Protein AF-A0A924D239-F1 (afdb_monomer)

pLDDT: mean 84.38, std 11.29, range [44.19, 96.69]

Mean predicted aligned error: 7.9 Å

Solvent-accessible surface area (backbone atoms only — not comparable to full-atom values): 7955 Å² total; per-residue (Å²): 108,80,82,50,76,78,36,94,87,53,88,74,82,87,63,63,86,42,59,40,38,33,42,37,39,61,56,91,95,46,73,53,69,53,76,42,76,76,71,101,67,85,84,51,74,51,41,75,47,76,42,74,77,42,32,82,78,69,75,48,32,56,23,14,29,71,43,77,46,80,45,82,52,92,48,31,34,40,38,39,35,35,37,38,77,53,79,66,52,69,68,57,52,52,54,51,54,49,32,48,76,70,58,76,46,52,79,67,51,70,74,72,48,56,69,68,59,50,47,53,54,54,53,54,52,54,57,57,58,79,74,112

Foldseek 3Di:
DVVQVPDPPDPDDQAQPFEKEKEWEDDPPDIDIDIDRDDPDDDDAQDWFFAPVCCVPPVAGIWGFHDWDWDRDRNYTYIYTYIYGDGDDPVLVVLVVVCVVVVLDPPVCVVPDDSVVVVVSSVVVVVVVVVD

Secondary structure (DSSP, 8-state):
-HHHHT-TT--------EEEEEEEEEETTEEEEEEES--SS-PPTT-EEE-GGGHHHHS--EEEEEEEEEEEETTEEEEEEEEEES---HHHHHHHHHHHHTTSS-HHHHHHS-HHHHHHHHHHHHHHHTT-

Nearest PDB structures (foldseek):
  2wn5-assembly1_A  TM=5.586E-01  e=1.302E+00  Clostridioides difficile
  4wf6-assembly1_A  TM=4.590E-01  e=1.220E+00  Bacillus anthracis
  2wn4-assembly1_A  TM=4.507E-01  e=8.263E-01  Clostridioides difficile
  6zxj-assembly1_H  TM=3.262E-01  e=8.818E-01  Bacillus anthracis
  6wjj-assembly1_L  TM=4.761E-01  e=5.089E+00  Bacillus anthracis

Radius of gyration: 19.37 Å; Cα contacts (8 Å, |Δi|>4): 175; chains: 1; bounding box: 45×42×46 Å

Structure (mmCIF, N/CA/C/O backbone):
data_AF-A0A924D239-F1
#
_entry.id   AF-A0A924D239-F1
#
loop_
_atom_site.group_PDB
_atom_site.id
_atom_site.type_symbol
_atom_site.label_atom_id
_atom_site.label_alt_id
_atom_site.label_comp_id
_atom_site.label_asym_id
_atom_site.label_entity_id
_atom_site.label_seq_id
_atom_site.pdbx_PDB_ins_code
_atom_site.Cartn_x
_atom_site.Cartn_y
_atom_site.Cartn_z
_atom_site.occupancy
_atom_site.B_iso_or_equiv
_atom_site.auth_seq_id
_atom_site.auth_comp_id
_atom_site.auth_asym_id
_atom_site.auth_atom_id
_atom_site.pdbx_PDB_model_num
ATOM 1 N N . MET A 1 1 ? -15.721 16.689 16.175 1.00 56.00 1 MET A N 1
ATOM 2 C CA . MET A 1 1 ? -14.314 16.607 15.725 1.00 56.00 1 MET A CA 1
ATOM 3 C C . MET A 1 1 ? -13.732 17.936 15.253 1.00 56.00 1 MET A C 1
ATOM 5 O O . MET A 1 1 ? -12.983 18.509 16.028 1.00 56.00 1 MET A O 1
ATOM 9 N N . HIS A 1 2 ? -14.048 18.463 14.056 1.00 55.88 2 HIS A N 1
ATOM 10 C CA . HIS A 1 2 ? -13.371 19.670 13.527 1.00 55.88 2 HIS A CA 1
ATOM 11 C C . HIS A 1 2 ? -13.386 20.861 14.508 1.00 55.88 2 HIS A C 1
ATOM 13 O O . HIS A 1 2 ? -12.345 21.427 14.805 1.00 55.88 2 HIS A O 1
ATOM 19 N N . ASN A 1 3 ? -14.541 21.189 15.093 1.00 57.72 3 ASN A N 1
ATOM 20 C CA . ASN A 1 3 ? -14.674 22.351 15.986 1.00 57.72 3 ASN A CA 1
ATOM 21 C C . ASN A 1 3 ? -14.053 22.158 17.382 1.00 57.72 3 ASN A C 1
ATOM 23 O O . ASN A 1 3 ? -13.895 23.127 18.114 1.00 57.72 3 ASN A O 1
ATOM 27 N N . GLU A 1 4 ? -13.712 20.925 17.759 1.00 59.91 4 GLU A N 1
ATOM 28 C CA . GLU A 1 4 ? -13.204 20.592 19.096 1.00 59.91 4 GLU A CA 1
ATOM 29 C C . GLU A 1 4 ? -11.668 20.582 19.127 1.00 59.91 4 GLU A C 1
ATOM 31 O O . GLU A 1 4 ? -11.071 20.929 20.139 1.00 59.91 4 GLU A O 1
ATOM 36 N N . VAL A 1 5 ? -11.013 20.234 18.011 1.00 62.97 5 VAL A N 1
ATOM 37 C CA . VAL A 1 5 ? -9.540 20.160 17.916 1.00 62.97 5 VAL A CA 1
ATOM 38 C C . VAL A 1 5 ? -8.888 21.546 17.861 1.00 62.97 5 VAL A C 1
ATOM 40 O O . VAL A 1 5 ? -7.776 21.721 18.349 1.00 62.97 5 VAL A O 1
ATOM 43 N N . PHE A 1 6 ? -9.573 22.545 17.300 1.00 66.12 6 PHE A N 1
ATOM 44 C CA . PHE A 1 6 ? -9.037 23.906 17.164 1.00 66.12 6 PHE A CA 1
ATOM 45 C C . PHE A 1 6 ? -9.365 24.829 18.344 1.00 66.12 6 PHE A C 1
ATOM 47 O O . PHE A 1 6 ? -9.055 26.018 18.288 1.00 66.12 6 PHE A O 1
ATOM 54 N N . ASN A 1 7 ? -9.980 24.309 19.410 1.00 67.25 7 ASN A N 1
ATOM 55 C CA . ASN A 1 7 ? -10.307 25.099 20.588 1.00 67.25 7 ASN A CA 1
ATOM 56 C C . ASN A 1 7 ? -9.229 24.904 21.669 1.00 67.25 7 ASN A C 1
ATOM 58 O O . ASN A 1 7 ? -9.090 23.824 22.243 1.00 67.25 7 ASN A O 1
ATOM 62 N N . SER A 1 8 ? -8.435 25.950 21.923 1.00 60.84 8 SER A N 1
ATOM 63 C CA . SER A 1 8 ? -7.221 25.910 22.758 1.00 60.84 8 SER A CA 1
ATOM 64 C C . SER A 1 8 ? -7.468 25.591 24.236 1.00 60.84 8 SER A C 1
ATOM 66 O O . SER A 1 8 ? -6.524 25.278 24.957 1.00 60.84 8 SER A O 1
ATOM 68 N N . GLU A 1 9 ? -8.719 25.672 24.693 1.00 63.91 9 GLU A N 1
ATOM 69 C CA . GLU A 1 9 ? -9.112 25.439 26.089 1.00 63.91 9 GLU A CA 1
ATOM 70 C C . GLU A 1 9 ? -9.651 24.021 26.351 1.00 63.91 9 GLU A C 1
ATOM 72 O O . GLU A 1 9 ? -9.775 23.612 27.506 1.00 63.91 9 GLU A O 1
ATOM 77 N N . SER A 1 10 ? -9.937 23.230 25.310 1.00 62.59 10 SER A N 1
ATOM 78 C CA . SER A 1 10 ? -10.472 21.873 25.462 1.00 62.59 10 SER A CA 1
ATOM 79 C C . SER A 1 10 ? -9.405 20.808 25.228 1.00 62.59 10 SER A C 1
ATOM 81 O O . SER A 1 10 ? -8.919 20.619 24.115 1.00 62.59 10 SER A O 1
ATOM 83 N N . LYS A 1 11 ? -9.085 20.034 26.271 1.00 64.44 11 LYS A N 1
ATOM 84 C CA . LYS A 1 11 ? -8.289 18.808 26.134 1.00 64.44 11 LYS A CA 1
ATOM 85 C C . LYS A 1 11 ? -9.166 17.704 25.541 1.00 64.44 11 LYS A C 1
ATOM 87 O O . LYS A 1 11 ? -9.821 16.963 26.269 1.00 64.44 11 LYS A O 1
ATOM 92 N N . VAL A 1 12 ? -9.195 17.610 24.216 1.00 69.50 12 VAL A N 1
ATOM 93 C CA . VAL A 1 12 ? -9.907 16.540 23.510 1.00 69.50 12 VAL A CA 1
ATOM 94 C C . VAL A 1 12 ? -9.016 15.304 23.455 1.00 69.50 12 VAL A C 1
ATOM 96 O O . VAL A 1 12 ? -7.983 15.296 22.788 1.00 69.50 12 VAL A O 1
ATOM 99 N N . THR A 1 13 ? -9.413 14.245 24.155 1.00 72.31 13 THR A N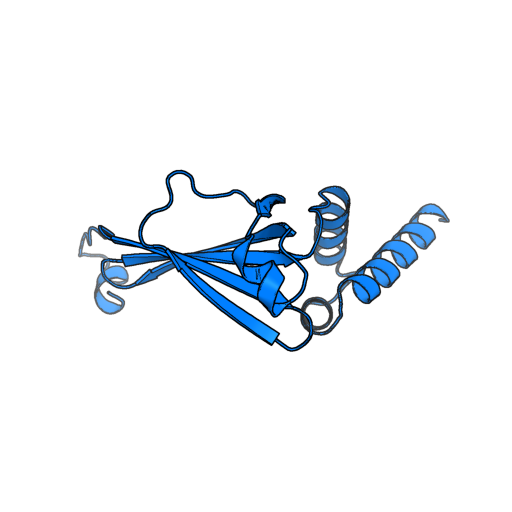 1
ATOM 100 C CA . THR A 1 13 ? -8.771 12.933 24.021 1.00 72.31 13 THR A CA 1
ATOM 101 C C . THR A 1 13 ? -9.414 12.202 22.848 1.00 72.31 13 THR A C 1
ATOM 103 O O . THR A 1 13 ? -10.557 11.759 22.943 1.00 72.31 13 THR A O 1
ATOM 106 N N . LEU A 1 14 ? -8.691 12.087 21.735 1.00 77.50 14 LEU A N 1
ATOM 107 C CA . LEU A 1 14 ? -9.125 11.293 20.587 1.00 77.50 14 LEU A CA 1
ATOM 108 C C . LEU A 1 14 ? -8.880 9.810 20.872 1.00 77.50 14 LEU A C 1
ATOM 110 O O . LEU A 1 14 ? -7.776 9.428 21.257 1.00 77.50 14 LEU A O 1
ATOM 114 N N . ASN A 1 15 ? -9.907 8.983 20.691 1.00 81.44 15 ASN A N 1
ATOM 115 C CA . ASN A 1 15 ? -9.826 7.541 20.891 1.00 81.44 15 ASN A CA 1
ATOM 116 C C . ASN A 1 15 ? -10.428 6.817 19.683 1.00 81.44 15 ASN A C 1
ATOM 118 O O . ASN A 1 15 ? -11.598 7.023 19.364 1.00 81.44 15 ASN A O 1
ATOM 122 N N . PHE A 1 16 ? -9.629 5.966 19.042 1.00 86.00 16 PHE A N 1
ATOM 123 C CA . PHE A 1 16 ? -10.017 5.185 17.869 1.00 86.00 16 PHE A CA 1
ATOM 124 C C . PHE A 1 16 ? -10.020 3.712 18.263 1.00 86.00 16 PHE A C 1
ATOM 126 O O . PHE A 1 16 ? -8.981 3.058 18.288 1.00 86.00 16 PHE A O 1
ATOM 133 N N . THR A 1 17 ? -11.183 3.209 18.664 1.00 87.88 17 THR A N 1
ATOM 134 C CA . THR A 1 17 ? -11.327 1.855 19.220 1.00 87.88 17 THR A CA 1
ATOM 135 C C . THR A 1 17 ? -11.507 0.794 18.144 1.00 87.88 17 THR A C 1
ATOM 137 O O . THR A 1 17 ? -11.316 -0.391 18.414 1.00 87.88 17 THR A O 1
ATOM 140 N N . LYS A 1 18 ? -11.871 1.210 16.928 1.00 91.44 18 LYS A N 1
ATOM 141 C CA . LYS A 1 18 ? -12.076 0.333 15.777 1.00 91.44 18 LYS A CA 1
ATOM 142 C C . LYS A 1 18 ? -10.970 0.547 14.758 1.00 91.44 18 LYS A C 1
ATOM 144 O O . LYS A 1 18 ? -10.597 1.685 14.477 1.00 91.44 18 LYS A O 1
ATOM 149 N N . VAL A 1 19 ? -10.489 -0.545 14.175 1.00 93.56 19 VAL A N 1
ATOM 150 C CA . VAL A 1 19 ? -9.527 -0.520 13.071 1.00 93.56 19 VAL A CA 1
ATOM 151 C C . VAL A 1 19 ? -10.137 -1.267 11.896 1.00 93.56 19 VAL A C 1
ATOM 153 O O . VAL A 1 19 ? -10.583 -2.398 12.059 1.00 93.56 19 VAL A O 1
ATOM 156 N N . LEU A 1 20 ? -10.161 -0.628 10.731 1.00 94.81 20 LEU A N 1
ATOM 157 C CA . LEU A 1 20 ? -10.614 -1.216 9.475 1.00 94.81 20 LEU A CA 1
ATOM 158 C C . LEU A 1 20 ? -9.447 -1.217 8.494 1.00 94.81 20 LEU A C 1
ATOM 160 O O . LEU A 1 20 ? -8.849 -0.168 8.250 1.00 94.81 20 LEU A O 1
ATOM 164 N N . TYR A 1 21 ? -9.133 -2.368 7.909 1.00 96.12 21 TYR A N 1
ATOM 165 C CA . TYR A 1 21 ? -8.107 -2.470 6.876 1.00 96.12 21 TYR A CA 1
ATOM 166 C C . TYR A 1 21 ? -8.775 -2.491 5.511 1.00 96.12 21 TYR A C 1
ATOM 168 O O . TYR A 1 21 ? -9.635 -3.329 5.255 1.00 96.12 21 TYR A O 1
ATOM 176 N N . ARG A 1 22 ? -8.358 -1.599 4.617 1.00 95.94 22 ARG A N 1
ATOM 177 C CA . ARG A 1 22 ? -8.848 -1.550 3.242 1.00 95.94 22 ARG A CA 1
ATOM 178 C C . ARG A 1 22 ? -7.688 -1.730 2.284 1.00 95.94 22 ARG A C 1
ATOM 180 O O . ARG A 1 22 ? -6.761 -0.929 2.266 1.00 95.94 22 ARG A O 1
ATOM 187 N N . PHE A 1 23 ? -7.744 -2.773 1.474 1.00 95.25 23 PHE A N 1
ATOM 188 C CA . PHE A 1 23 ? -6.740 -3.053 0.460 1.00 95.25 23 PHE A CA 1
ATOM 189 C C . PHE A 1 23 ? -7.251 -2.575 -0.885 1.00 95.25 23 PHE A C 1
ATOM 191 O O . PHE A 1 23 ? -8.259 -3.078 -1.366 1.00 95.25 23 PHE A O 1
ATOM 198 N N . TYR A 1 24 ? -6.550 -1.629 -1.493 1.00 94.00 24 TYR A N 1
ATOM 199 C CA . TYR A 1 24 ? -6.792 -1.160 -2.849 1.00 94.00 24 TYR A CA 1
ATOM 200 C C . TYR A 1 24 ? -5.809 -1.822 -3.794 1.00 94.00 24 TYR A C 1
ATOM 202 O O . TYR A 1 24 ? -4.621 -1.908 -3.499 1.00 94.00 24 TYR A O 1
ATOM 210 N N . MET A 1 25 ? -6.278 -2.230 -4.961 1.00 90.19 25 MET A N 1
ATOM 211 C CA . MET A 1 25 ? -5.415 -2.672 -6.045 1.00 90.19 25 MET A CA 1
ATOM 212 C C . MET A 1 25 ? -5.902 -2.079 -7.360 1.00 90.19 25 MET A C 1
ATOM 214 O O . MET A 1 25 ? -7.103 -1.927 -7.596 1.00 90.19 25 MET A O 1
ATOM 218 N N . LYS A 1 26 ? -4.947 -1.727 -8.218 1.00 82.25 26 LYS A N 1
ATOM 219 C CA . LYS A 1 26 ? -5.210 -1.273 -9.581 1.00 82.25 26 LYS A CA 1
ATOM 220 C C . LYS A 1 26 ? -4.511 -2.212 -10.551 1.00 82.25 26 LYS A C 1
ATOM 222 O O . LYS A 1 26 ? -3.318 -2.476 -10.409 1.00 82.25 26 LYS A O 1
ATOM 227 N N . PHE A 1 27 ? -5.257 -2.701 -11.530 1.00 76.12 27 PHE A N 1
ATOM 228 C CA . PHE A 1 27 ? -4.763 -3.563 -12.586 1.00 76.12 27 PHE A CA 1
ATOM 229 C C . PHE A 1 27 ? -5.299 -3.083 -13.934 1.00 76.12 27 PHE A C 1
ATOM 231 O O . PHE A 1 27 ? -6.504 -3.134 -14.176 1.00 76.12 27 PHE A O 1
ATOM 238 N N . TYR A 1 28 ? -4.404 -2.590 -14.795 1.00 73.75 28 TYR A N 1
ATOM 239 C CA . TYR A 1 28 ? -4.769 -1.859 -16.014 1.00 73.75 28 TYR A CA 1
ATOM 240 C C . TYR A 1 28 ? -5.826 -0.773 -15.714 1.00 73.75 28 TYR A C 1
ATOM 242 O O . TYR A 1 28 ? -5.603 0.087 -14.855 1.00 73.75 28 TYR A O 1
ATOM 250 N N . ASP A 1 29 ? -6.983 -0.846 -16.372 1.00 74.19 29 ASP A N 1
ATOM 251 C CA . ASP A 1 29 ? -8.105 0.086 -16.215 1.00 74.19 29 ASP A CA 1
ATOM 252 C C . ASP A 1 29 ? -9.078 -0.305 -15.094 1.00 74.19 29 ASP A C 1
ATOM 254 O O . ASP A 1 29 ? -10.051 0.402 -14.834 1.00 74.19 29 ASP A O 1
ATOM 258 N N . GLN A 1 30 ? -8.832 -1.424 -14.411 1.00 76.19 30 GLN A N 1
ATOM 259 C CA . GLN A 1 30 ? -9.676 -1.899 -13.324 1.00 76.19 30 GLN A CA 1
ATOM 260 C C . GLN A 1 30 ? -9.077 -1.512 -11.975 1.00 76.19 30 GLN A C 1
ATOM 262 O O . GLN A 1 30 ? -7.895 -1.723 -11.698 1.00 76.19 30 GLN A O 1
ATOM 267 N N . SER A 1 31 ? -9.914 -0.967 -11.102 1.00 82.19 31 SER A N 1
ATOM 268 C CA . SER A 1 31 ? -9.614 -0.809 -9.687 1.00 82.19 31 SER A CA 1
ATOM 269 C C . SER A 1 31 ? -10.560 -1.686 -8.884 1.00 82.19 31 SER A C 1
ATOM 271 O O . SER A 1 31 ? -11.753 -1.776 -9.172 1.00 82.19 31 SER A O 1
ATOM 273 N N . CYS A 1 32 ? -10.034 -2.346 -7.863 1.00 86.81 32 CYS A N 1
ATOM 274 C CA . CYS A 1 32 ? -10.866 -3.011 -6.880 1.00 86.81 32 CYS A CA 1
ATOM 275 C C . CYS A 1 32 ? -10.291 -2.814 -5.486 1.00 86.81 32 CYS A C 1
ATOM 277 O O . CYS A 1 32 ? -9.130 -2.439 -5.301 1.00 86.81 32 CYS A O 1
ATOM 279 N N . TYR A 1 33 ? -11.148 -3.021 -4.498 1.00 91.25 33 TYR A N 1
ATOM 280 C CA . TYR A 1 33 ? -10.742 -3.005 -3.113 1.00 91.25 33 TYR A CA 1
ATOM 281 C C . TYR A 1 33 ? -11.496 -4.074 -2.339 1.00 91.25 33 TYR A C 1
ATOM 283 O O . TYR A 1 33 ? -12.571 -4.516 -2.748 1.00 91.25 33 TYR A O 1
ATOM 291 N N . PHE A 1 34 ? -10.919 -4.484 -1.221 1.00 92.00 34 PHE A N 1
ATOM 292 C CA . PHE A 1 34 ? -11.585 -5.326 -0.242 1.00 92.00 34 PHE A CA 1
ATOM 293 C C . PHE A 1 34 ? -11.244 -4.847 1.164 1.00 92.00 34 PHE A C 1
ATOM 295 O O . PHE A 1 34 ? -10.233 -4.173 1.382 1.00 92.00 34 PHE A O 1
ATOM 302 N N . GLU A 1 35 ? -12.109 -5.184 2.110 1.00 94.69 35 GLU A N 1
ATOM 303 C CA . GLU A 1 35 ? -11.974 -4.790 3.505 1.00 94.69 35 GLU A CA 1
ATOM 304 C C . GLU A 1 35 ? -11.754 -6.012 4.386 1.00 94.69 35 GLU A C 1
ATOM 306 O O . GLU A 1 35 ? -12.231 -7.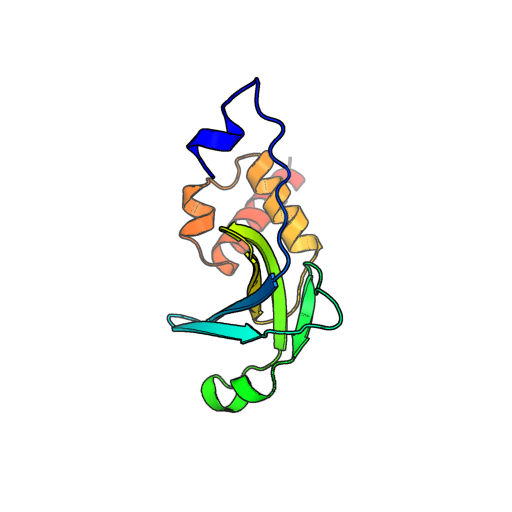110 4.091 1.00 94.69 35 GLU A O 1
ATOM 311 N N . VAL A 1 36 ? -10.988 -5.816 5.453 1.00 93.06 36 VAL A N 1
ATOM 312 C CA . VAL A 1 36 ? -10.691 -6.833 6.453 1.00 93.06 36 VAL A CA 1
ATOM 313 C C . VAL A 1 36 ? -10.816 -6.192 7.830 1.00 93.06 36 VAL A C 1
ATOM 315 O O . VAL A 1 36 ? -10.182 -5.174 8.107 1.00 93.06 36 VAL A O 1
ATOM 318 N N . ASP A 1 37 ? -11.605 -6.812 8.703 1.00 88.88 37 ASP A N 1
ATOM 319 C CA . ASP A 1 37 ? -11.853 -6.308 10.062 1.00 88.88 37 ASP A CA 1
ATOM 320 C C . ASP A 1 37 ? -10.696 -6.609 11.022 1.00 88.88 37 ASP A C 1
ATOM 322 O O . ASP A 1 37 ? -10.502 -5.933 12.030 1.00 88.88 37 ASP A O 1
ATOM 326 N N . HIS A 1 38 ? -9.917 -7.652 10.728 1.00 91.12 38 HIS A N 1
ATOM 327 C CA . HIS A 1 38 ? -8.816 -8.088 11.574 1.00 91.12 38 HIS A CA 1
ATOM 328 C C . HIS A 1 38 ? -7.615 -8.542 10.750 1.00 91.12 38 HIS A C 1
ATOM 330 O O . HIS A 1 38 ? -7.709 -9.467 9.943 1.00 91.12 38 HIS A O 1
ATOM 336 N N . LEU A 1 39 ? -6.464 -7.926 11.013 1.00 90.62 39 LEU A N 1
ATOM 337 C CA . LEU A 1 39 ? -5.197 -8.287 10.400 1.00 90.62 39 LEU A CA 1
ATOM 338 C C . LEU A 1 39 ? -4.142 -8.488 11.501 1.00 90.62 39 LEU A C 1
ATOM 340 O O . LEU A 1 39 ? -3.829 -7.529 12.207 1.00 90.62 39 LEU A O 1
ATOM 344 N N . PRO A 1 40 ? -3.579 -9.702 11.668 1.00 90.88 40 PRO A N 1
ATOM 345 C CA . PRO A 1 40 ? -2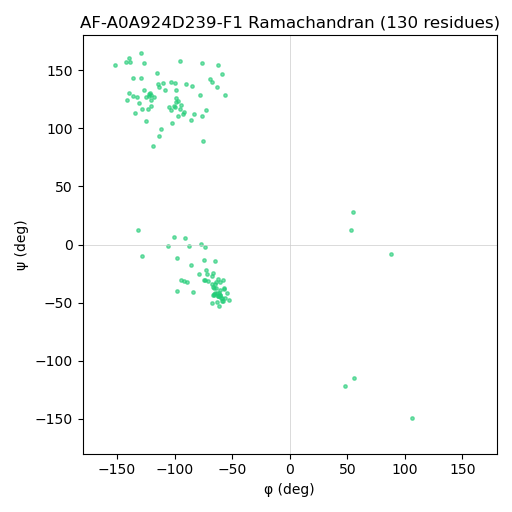.663 -10.002 12.774 1.00 90.88 40 PRO A CA 1
ATOM 346 C C . PRO A 1 40 ? -1.399 -9.137 12.791 1.00 90.88 40 PRO A C 1
ATOM 348 O O . PRO A 1 40 ? -0.848 -8.840 13.847 1.00 90.88 40 PRO A O 1
ATOM 351 N N . HIS A 1 41 ? -0.927 -8.751 11.609 1.00 92.06 41 HIS A N 1
ATOM 352 C CA . HIS A 1 41 ? 0.234 -7.896 11.426 1.00 92.06 41 HIS A CA 1
ATOM 353 C C . HIS A 1 41 ? -0.062 -6.921 10.296 1.00 92.06 41 HIS A C 1
ATOM 355 O O . HIS A 1 41 ? -0.488 -7.352 9.227 1.00 92.06 41 HIS A O 1
ATOM 361 N N . LEU A 1 42 ? 0.180 -5.629 10.523 1.00 93.62 42 LEU A N 1
ATOM 362 C CA . LEU A 1 42 ? 0.084 -4.613 9.481 1.00 93.62 42 LEU A CA 1
ATOM 363 C C . LEU A 1 42 ? 1.280 -4.753 8.523 1.00 93.62 42 LEU A C 1
ATOM 365 O O . LEU A 1 42 ? 2.412 -4.531 8.961 1.00 93.62 42 LEU A O 1
ATOM 369 N N . PRO A 1 43 ? 1.059 -5.086 7.238 1.00 94.00 43 PRO A N 1
ATOM 370 C CA . PRO A 1 43 ? 2.129 -5.179 6.263 1.00 94.00 43 PRO A CA 1
ATOM 371 C C . PRO A 1 43 ? 2.876 -3.857 6.116 1.00 94.00 43 PRO A C 1
ATOM 373 O O . PRO A 1 43 ? 2.281 -2.785 6.227 1.00 94.00 43 PRO A O 1
ATOM 376 N N . ARG A 1 44 ? 4.175 -3.926 5.840 1.00 94.56 44 ARG A N 1
ATOM 377 C CA . ARG A 1 44 ? 5.025 -2.751 5.598 1.00 94.56 44 ARG A CA 1
ATOM 378 C C . ARG A 1 44 ? 5.142 -2.459 4.108 1.00 94.56 44 ARG A C 1
ATOM 380 O O . ARG A 1 44 ? 4.988 -3.345 3.274 1.00 94.56 44 ARG A O 1
ATOM 387 N N . ILE A 1 45 ? 5.481 -1.215 3.773 1.00 94.25 45 ILE A N 1
ATOM 388 C CA . ILE A 1 45 ? 5.788 -0.836 2.388 1.00 94.25 45 ILE A CA 1
ATOM 389 C C . ILE A 1 45 ? 6.922 -1.722 1.860 1.00 94.25 45 ILE A C 1
ATOM 391 O O . ILE A 1 45 ? 7.973 -1.838 2.489 1.00 94.25 45 ILE A O 1
ATOM 395 N N . GLY A 1 46 ? 6.692 -2.314 0.693 1.00 93.25 46 GLY A N 1
ATOM 396 C CA . GLY A 1 46 ? 7.596 -3.233 0.016 1.00 93.25 46 GLY A CA 1
ATOM 397 C C . GLY A 1 46 ? 7.446 -4.704 0.401 1.00 93.25 46 GLY A C 1
ATOM 398 O O . GLY A 1 46 ? 8.031 -5.550 -0.271 1.00 93.25 46 GLY A O 1
ATOM 399 N N . GLU A 1 47 ? 6.647 -5.039 1.419 1.00 94.44 47 GLU A N 1
ATOM 400 C CA . GLU A 1 47 ? 6.302 -6.436 1.688 1.00 94.44 47 GLU A CA 1
ATOM 401 C C .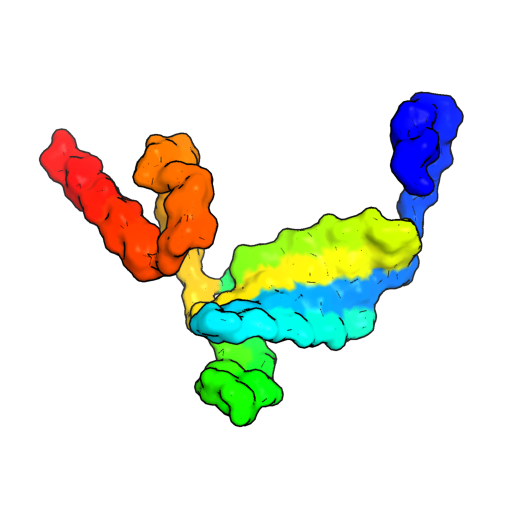 GLU A 1 47 ? 5.396 -6.992 0.587 1.00 94.44 47 GLU A C 1
ATOM 403 O O . GLU A 1 47 ? 4.515 -6.300 0.067 1.00 94.44 47 GLU A O 1
ATOM 408 N N . ASN A 1 48 ? 5.616 -8.262 0.245 1.00 93.12 48 ASN A N 1
ATOM 409 C CA . ASN A 1 48 ? 4.809 -8.976 -0.735 1.00 93.12 48 ASN A CA 1
ATOM 410 C C . ASN A 1 48 ? 3.564 -9.573 -0.072 1.00 93.12 48 ASN A C 1
ATOM 412 O O . ASN A 1 48 ? 3.642 -10.193 0.988 1.00 93.12 48 ASN A O 1
ATOM 416 N N . ILE A 1 49 ? 2.426 -9.442 -0.742 1.00 92.38 49 ILE A N 1
ATOM 417 C CA . ILE A 1 49 ? 1.144 -10.018 -0.358 1.00 92.38 49 ILE A CA 1
ATOM 418 C C . ILE A 1 49 ? 0.678 -10.933 -1.483 1.00 92.38 49 ILE A C 1
ATOM 420 O O . ILE A 1 49 ? 0.542 -10.520 -2.635 1.00 92.38 49 ILE A O 1
ATOM 424 N N . ASN A 1 50 ? 0.405 -12.186 -1.129 1.00 91.88 50 ASN A N 1
ATOM 425 C CA . ASN A 1 50 ? -0.208 -13.143 -2.033 1.00 91.88 50 ASN A CA 1
ATOM 426 C C . ASN A 1 50 ? -1.716 -13.197 -1.768 1.00 91.88 50 ASN A C 1
ATOM 428 O O . ASN A 1 50 ? -2.133 -13.486 -0.646 1.00 91.88 50 ASN A O 1
ATOM 432 N N . LEU A 1 51 ? -2.524 -12.951 -2.796 1.00 91.00 51 LEU A N 1
ATOM 433 C CA . LEU A 1 51 ? -3.985 -12.981 -2.747 1.00 91.00 51 LEU A CA 1
ATOM 434 C C . LEU A 1 51 ? -4.505 -14.062 -3.706 1.00 91.00 51 LEU A C 1
ATOM 436 O O . LEU A 1 51 ? -4.838 -13.774 -4.851 1.00 91.00 51 LEU A O 1
ATOM 440 N N . PRO A 1 52 ? -4.592 -15.338 -3.287 1.00 90.12 52 PRO A N 1
ATOM 441 C CA . PRO A 1 52 ? -4.946 -16.433 -4.193 1.00 90.12 52 PRO A CA 1
ATOM 442 C C . PRO A 1 52 ? -6.298 -16.257 -4.899 1.00 90.12 52 PRO A C 1
ATOM 444 O O . PRO A 1 52 ? -6.462 -16.708 -6.031 1.00 90.12 52 PRO A O 1
ATOM 447 N N . PHE A 1 53 ? -7.253 -15.579 -4.258 1.00 86.44 53 PHE A N 1
ATOM 448 C CA . PHE A 1 53 ? -8.595 -15.361 -4.797 1.00 86.44 53 PHE A CA 1
ATOM 449 C C . PHE A 1 53 ? -8.615 -14.443 -6.030 1.00 86.44 53 PHE A C 1
ATOM 451 O O . PHE A 1 53 ? -9.476 -14.614 -6.894 1.00 86.44 53 PHE A O 1
ATOM 458 N N . THR A 1 54 ? -7.647 -13.531 -6.182 1.00 85.75 54 THR A N 1
ATOM 459 C CA . THR A 1 54 ? -7.585 -12.631 -7.348 1.00 85.75 54 THR A CA 1
ATOM 460 C C . THR A 1 54 ? -7.157 -13.357 -8.619 1.00 85.75 54 THR A C 1
ATOM 462 O O . THR A 1 54 ? -7.503 -12.918 -9.715 1.00 85.75 54 THR A O 1
ATOM 465 N N . LYS A 1 55 ? -6.479 -14.510 -8.497 1.00 85.00 55 LYS A N 1
ATOM 466 C CA . LYS A 1 55 ? -6.018 -15.302 -9.647 1.00 85.00 55 LYS A CA 1
ATOM 467 C C . LYS A 1 55 ? -7.161 -15.697 -10.578 1.00 85.00 55 LYS A C 1
ATOM 469 O O . LYS A 1 55 ? -7.000 -15.685 -11.789 1.00 85.00 55 LYS A O 1
ATOM 474 N N . SER A 1 56 ? -8.324 -16.012 -10.011 1.00 83.44 56 SER A N 1
ATOM 475 C CA . SER A 1 56 ? -9.505 -16.387 -10.793 1.00 83.44 56 SER A CA 1
ATOM 476 C C . SER A 1 56 ? -10.074 -15.240 -11.640 1.00 83.44 56 SER A C 1
ATOM 478 O O . SER A 1 56 ? -10.701 -15.503 -12.661 1.00 83.44 56 SER A O 1
ATOM 480 N N . CYS A 1 57 ? -9.828 -13.986 -11.246 1.00 82.12 57 CYS A N 1
ATOM 481 C CA . CYS A 1 57 ? -10.360 -12.802 -11.921 1.00 82.12 57 CYS A CA 1
ATOM 482 C C . CYS A 1 57 ? -9.356 -12.159 -12.887 1.00 82.12 57 CYS A C 1
ATOM 484 O O . CYS A 1 57 ? -9.756 -11.708 -13.955 1.00 82.12 57 CYS A O 1
ATOM 486 N N . ILE A 1 58 ? -8.074 -12.083 -12.508 1.00 82.69 58 ILE A N 1
ATOM 487 C CA . ILE A 1 58 ? -7.051 -11.297 -13.228 1.00 82.69 58 ILE A CA 1
ATOM 488 C C . ILE A 1 58 ? -5.743 -12.065 -13.493 1.00 82.69 58 ILE A C 1
ATOM 490 O O . ILE A 1 58 ? -4.738 -11.452 -13.831 1.00 82.69 58 ILE A O 1
ATOM 494 N N . ASP A 1 59 ? -5.734 -13.392 -13.297 1.00 84.88 59 ASP A N 1
ATOM 495 C CA . ASP A 1 59 ? -4.582 -14.313 -13.453 1.00 84.88 59 ASP A CA 1
ATOM 496 C C . ASP A 1 59 ? -3.309 -13.929 -12.667 1.00 84.88 59 ASP A C 1
ATOM 498 O O . ASP A 1 59 ? -2.230 -14.497 -12.826 1.00 84.88 59 ASP A O 1
ATOM 502 N N . ILE A 1 60 ? -3.439 -12.977 -11.746 1.00 86.19 60 ILE A N 1
ATOM 503 C CA . ILE A 1 60 ? -2.359 -12.448 -10.920 1.00 86.19 60 ILE A CA 1
ATOM 504 C C . ILE A 1 60 ? -2.782 -12.542 -9.466 1.00 86.19 60 ILE A C 1
ATOM 506 O O . ILE A 1 60 ? -3.895 -12.168 -9.095 1.00 86.19 60 ILE A O 1
ATOM 510 N N . ASN A 1 61 ? -1.873 -13.042 -8.637 1.00 89.75 61 ASN A N 1
ATOM 511 C CA . ASN A 1 61 ? -2.052 -13.179 -7.195 1.00 89.75 61 ASN A CA 1
ATOM 512 C C . ASN A 1 61 ? -0.914 -12.565 -6.372 1.00 89.75 61 ASN A C 1
ATOM 514 O O . ASN A 1 61 ? -1.063 -12.450 -5.161 1.00 89.75 61 ASN A O 1
ATOM 518 N N . SER A 1 62 ? 0.197 -12.167 -6.997 1.00 91.38 62 SER A N 1
ATOM 519 C CA . SER A 1 62 ? 1.357 -11.608 -6.301 1.00 91.38 62 SER A CA 1
ATOM 520 C C . SER A 1 62 ? 1.380 -10.090 -6.409 1.00 91.38 62 SER A C 1
ATOM 522 O O . SER A 1 62 ? 1.502 -9.531 -7.503 1.00 91.38 62 SER A O 1
ATOM 524 N N . PHE A 1 63 ? 1.318 -9.439 -5.255 1.00 92.94 63 PHE A N 1
ATOM 525 C CA . PHE A 1 63 ? 1.354 -7.992 -5.116 1.00 92.94 63 PHE A CA 1
ATOM 526 C C . PHE A 1 63 ? 2.398 -7.591 -4.081 1.00 92.94 63 PHE A C 1
ATOM 528 O O . PHE A 1 63 ? 2.812 -8.407 -3.262 1.00 92.94 63 PHE A O 1
ATOM 535 N N . TYR A 1 64 ? 2.767 -6.318 -4.064 1.00 94.31 64 TYR A N 1
ATOM 536 C CA . TYR A 1 64 ? 3.504 -5.707 -2.966 1.00 94.31 64 TYR A CA 1
ATOM 537 C C . TYR A 1 64 ? 2.784 -4.460 -2.460 1.00 94.31 64 TYR A C 1
ATOM 539 O O . TYR A 1 64 ? 2.009 -3.832 -3.187 1.00 94.31 64 TYR A O 1
ATOM 547 N N . VAL A 1 65 ? 3.048 -4.093 -1.209 1.00 95.19 65 VAL A N 1
ATOM 548 C CA . VAL A 1 65 ? 2.515 -2.869 -0.604 1.00 95.19 65 VAL A CA 1
ATOM 549 C C . VAL A 1 65 ? 3.285 -1.666 -1.141 1.00 95.19 65 VAL A C 1
ATOM 551 O O . VAL A 1 65 ? 4.459 -1.477 -0.824 1.00 95.19 65 VAL A O 1
ATOM 554 N N . GLU A 1 66 ? 2.637 -0.841 -1.954 1.00 93.00 66 GLU A N 1
ATOM 555 C CA . GLU A 1 66 ? 3.219 0.385 -2.508 1.00 93.00 66 GLU A CA 1
ATOM 556 C C . GLU A 1 66 ? 3.099 1.554 -1.528 1.00 93.00 66 GLU A C 1
ATOM 558 O O . GLU A 1 66 ? 4.038 2.334 -1.376 1.00 93.00 66 GLU A O 1
ATOM 563 N N . ASN A 1 67 ? 1.955 1.672 -0.850 1.00 93.50 67 ASN A N 1
ATOM 564 C CA . ASN A 1 67 ? 1.678 2.783 0.053 1.00 93.50 67 ASN A CA 1
ATOM 565 C C . ASN A 1 67 ? 0.709 2.379 1.172 1.00 93.50 67 ASN A C 1
ATOM 567 O O . ASN A 1 67 ? -0.114 1.481 0.995 1.00 93.50 67 ASN A O 1
ATOM 571 N N . ILE A 1 68 ? 0.785 3.072 2.308 1.00 96.25 68 ILE A N 1
ATOM 572 C CA . ILE A 1 68 ? -0.108 2.894 3.457 1.00 96.25 68 ILE A CA 1
ATOM 573 C C . ILE A 1 68 ? -0.581 4.275 3.903 1.00 96.25 68 ILE A C 1
ATOM 575 O O . ILE A 1 68 ? 0.232 5.161 4.158 1.00 96.25 68 ILE A O 1
ATOM 579 N N . ILE A 1 69 ? -1.894 4.455 4.006 1.00 95.69 69 ILE A N 1
ATOM 580 C CA . ILE A 1 69 ? -2.524 5.704 4.435 1.00 95.69 69 ILE A CA 1
ATOM 581 C C . ILE A 1 69 ? -3.394 5.407 5.652 1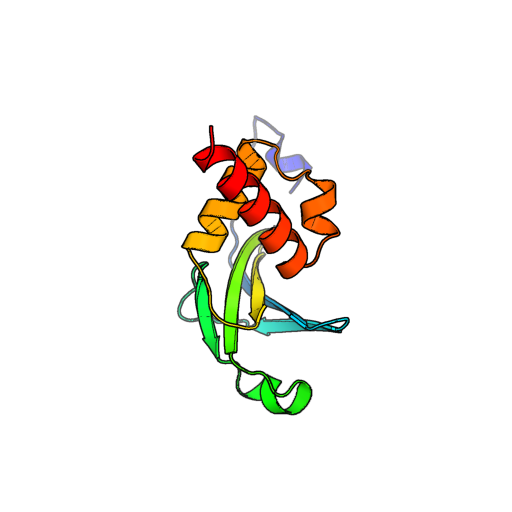.00 95.69 69 ILE A C 1
ATOM 583 O O . ILE A 1 69 ? -4.209 4.488 5.624 1.00 95.69 69 ILE A O 1
ATOM 587 N N . HIS A 1 70 ? -3.227 6.192 6.714 1.00 94.69 70 HIS A N 1
ATOM 588 C CA . HIS A 1 70 ? -4.057 6.107 7.911 1.00 94.69 70 HIS A CA 1
ATOM 589 C C . HIS A 1 70 ? -5.027 7.286 7.935 1.00 94.69 70 HIS A C 1
ATOM 591 O O . HIS A 1 70 ? -4.605 8.439 8.013 1.00 94.69 70 HIS A O 1
ATOM 597 N N . GLU A 1 71 ? -6.320 6.991 7.900 1.00 93.50 71 GLU A N 1
ATOM 598 C CA . GLU A 1 71 ? -7.391 7.970 8.041 1.00 93.50 71 GLU A CA 1
ATOM 599 C C . GLU A 1 71 ? -8.060 7.793 9.404 1.00 93.50 71 GLU A C 1
ATOM 601 O O . GLU A 1 71 ? -8.368 6.681 9.834 1.00 93.50 71 GLU A O 1
ATOM 606 N N . LEU A 1 72 ? -8.262 8.905 10.103 1.00 90.94 72 LEU A N 1
ATOM 607 C CA . LEU A 1 72 ? -8.835 8.938 11.442 1.00 90.94 72 LEU A CA 1
ATOM 608 C C . LEU A 1 72 ? -10.212 9.592 11.357 1.00 90.94 72 LEU A 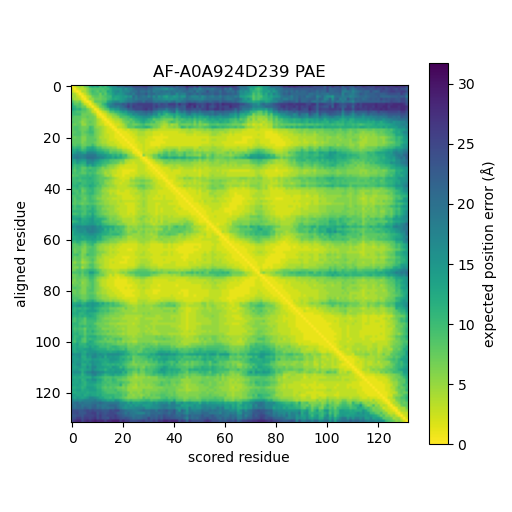C 1
ATOM 610 O O . LEU A 1 72 ? -10.319 10.815 11.268 1.00 90.94 72 LEU A O 1
ATOM 614 N N . ILE A 1 73 ? -11.261 8.768 11.335 1.00 85.94 73 ILE A N 1
ATOM 615 C CA . ILE A 1 73 ? -12.639 9.209 11.109 1.00 85.94 73 ILE A CA 1
ATOM 616 C C . ILE A 1 73 ? -13.491 8.752 12.291 1.00 85.94 73 ILE A C 1
ATOM 618 O O . ILE A 1 73 ? -13.690 7.558 12.506 1.00 85.94 73 ILE A O 1
ATOM 622 N N . ASN A 1 74 ? -14.040 9.710 13.040 1.00 84.19 74 ASN A N 1
ATOM 623 C CA . ASN A 1 74 ? -14.864 9.454 14.225 1.00 84.19 74 ASN A CA 1
ATOM 624 C C . ASN A 1 74 ? -14.127 8.593 15.273 1.00 84.19 74 ASN A C 1
ATOM 626 O O . ASN A 1 74 ? -13.141 9.045 15.846 1.00 84.19 74 ASN A O 1
ATOM 630 N N . ASP A 1 75 ? -14.611 7.374 15.529 1.00 88.75 75 ASP A N 1
ATOM 631 C CA . ASP A 1 75 ? -14.056 6.377 16.454 1.00 88.75 75 ASP A CA 1
ATOM 632 C C . ASP A 1 75 ? -13.238 5.283 15.739 1.00 88.75 75 ASP A C 1
ATOM 634 O O . ASP A 1 75 ? -12.835 4.298 16.365 1.00 88.75 75 ASP A O 1
ATOM 638 N N . THR A 1 76 ? -13.011 5.432 14.431 1.00 90.31 76 THR A N 1
ATOM 639 C CA . THR A 1 76 ? -12.443 4.392 13.571 1.00 90.31 76 THR A CA 1
ATOM 640 C C . THR A 1 76 ? -11.157 4.865 12.894 1.00 90.31 76 THR A C 1
ATOM 642 O O . THR A 1 76 ? -11.102 5.929 12.274 1.00 90.31 76 THR A O 1
ATOM 645 N N . GLN A 1 77 ? -10.115 4.042 12.989 1.00 93.69 77 GLN A N 1
ATOM 646 C CA . GLN A 1 77 ? -8.904 4.160 12.191 1.00 93.69 77 GLN A CA 1
ATOM 647 C C . GLN A 1 77 ? -9.056 3.311 10.927 1.00 93.69 77 GLN A C 1
ATOM 649 O O . GLN A 1 77 ? -9.102 2.083 10.996 1.00 93.69 77 GLN A O 1
ATOM 654 N N . VAL A 1 78 ? -9.106 3.957 9.766 1.00 94.56 78 VAL A N 1
ATOM 655 C CA . VAL A 1 78 ? -9.119 3.278 8.469 1.00 94.56 78 VAL A CA 1
ATOM 656 C C . VAL A 1 78 ? -7.691 3.227 7.942 1.00 94.56 78 VAL A C 1
ATOM 658 O O . VAL A 1 78 ? -7.065 4.257 7.698 1.00 94.56 78 VAL A O 1
ATOM 661 N N . ILE A 1 79 ? -7.156 2.021 7.787 1.00 96.19 79 ILE A N 1
ATOM 662 C CA . ILE A 1 79 ? -5.817 1.782 7.254 1.00 96.19 79 ILE A CA 1
ATOM 663 C C . ILE A 1 79 ? -5.962 1.323 5.809 1.00 96.19 79 ILE A C 1
ATOM 665 O O . ILE A 1 79 ? -6.339 0.186 5.535 1.00 96.19 79 ILE A O 1
ATOM 669 N N . SER A 1 80 ? -5.660 2.225 4.884 1.00 96.69 80 SER A N 1
ATOM 670 C CA . SER A 1 80 ? -5.724 1.987 3.447 1.00 96.69 80 SER A CA 1
ATOM 671 C C . SER A 1 80 ? -4.365 1.527 2.923 1.00 96.69 80 SER A C 1
ATOM 673 O O . SER A 1 80 ? -3.412 2.306 2.898 1.00 96.69 80 SER A O 1
ATOM 675 N N . LEU A 1 81 ? -4.271 0.272 2.487 1.00 96.62 81 LEU A N 1
ATOM 676 C CA . LEU A 1 81 ? -3.090 -0.313 1.857 1.00 96.62 81 LEU A CA 1
ATOM 677 C C . LEU A 1 81 ? -3.256 -0.311 0.340 1.00 96.62 81 LEU A C 1
ATOM 679 O O . LEU A 1 81 ? -4.194 -0.903 -0.186 1.00 96.62 81 LEU A O 1
ATOM 683 N N . TRP A 1 82 ? -2.326 0.320 -0.367 1.00 95.00 82 TRP A N 1
ATOM 684 C CA . TRP A 1 82 ? -2.278 0.310 -1.825 1.00 95.00 82 TRP A CA 1
ATOM 685 C C . TRP A 1 82 ? -1.348 -0.796 -2.295 1.00 95.00 82 TRP A C 1
ATOM 687 O O . TRP A 1 82 ? -0.162 -0.808 -1.962 1.00 95.00 82 TRP A O 1
ATOM 697 N N . LEU A 1 83 ? -1.902 -1.729 -3.057 1.00 93.38 83 LEU A N 1
ATOM 698 C CA . LEU A 1 83 ? -1.214 -2.884 -3.601 1.00 93.38 83 LEU A CA 1
ATOM 699 C C . LEU A 1 83 ? -0.910 -2.681 -5.076 1.00 93.38 83 LEU A C 1
ATOM 701 O O . LEU A 1 83 ? -1.748 -2.211 -5.850 1.00 93.38 83 LEU A O 1
ATOM 705 N N . LYS A 1 84 ? 0.281 -3.123 -5.465 1.00 91.00 84 LYS A N 1
ATOM 706 C CA . LYS A 1 84 ? 0.751 -3.072 -6.842 1.00 91.00 84 LYS A CA 1
ATOM 707 C C . LYS A 1 84 ? 1.267 -4.424 -7.292 1.00 91.00 84 LYS A C 1
ATOM 709 O O . LYS A 1 84 ? 1.849 -5.170 -6.510 1.00 91.00 84 LYS A O 1
ATOM 714 N N . VAL A 1 85 ? 1.007 -4.749 -8.553 1.00 89.44 85 VAL A N 1
ATOM 715 C CA . VAL A 1 85 ? 1.417 -6.019 -9.155 1.00 89.44 85 VAL A CA 1
ATOM 716 C C . VAL A 1 85 ? 2.936 -6.086 -9.283 1.00 89.44 85 VAL A C 1
ATOM 718 O O . VAL A 1 85 ? 3.578 -5.120 -9.692 1.00 89.44 85 VAL A O 1
ATOM 721 N N . GLY A 1 86 ? 3.493 -7.264 -9.004 1.00 86.06 86 GLY A N 1
ATOM 722 C CA . GLY A 1 86 ? 4.898 -7.574 -9.251 1.00 86.06 86 GLY A CA 1
ATOM 723 C C . GLY A 1 86 ? 5.727 -7.615 -7.975 1.00 86.06 86 GLY A C 1
ATOM 724 O O . GLY A 1 86 ? 5.231 -7.992 -6.917 1.00 86.06 86 GLY A O 1
ATOM 725 N N . ASN A 1 87 ? 7.006 -7.261 -8.100 1.00 85.88 87 ASN A N 1
ATOM 726 C CA . ASN A 1 87 ? 7.967 -7.289 -7.003 1.00 85.88 87 ASN A CA 1
ATOM 727 C C . ASN A 1 87 ? 8.404 -5.874 -6.649 1.00 85.88 87 ASN A C 1
ATOM 729 O O . ASN A 1 87 ? 8.758 -5.085 -7.530 1.00 85.88 87 ASN A O 1
ATOM 733 N N . TYR A 1 88 ? 8.447 -5.589 -5.353 1.00 89.06 88 TYR A N 1
ATOM 734 C CA . TYR A 1 88 ? 8.998 -4.340 -4.865 1.00 89.06 88 TYR A CA 1
ATOM 735 C C . TYR A 1 88 ? 10.489 -4.223 -5.208 1.00 89.06 88 TYR A C 1
ATOM 737 O O . TYR A 1 88 ? 11.270 -5.158 -5.025 1.00 89.06 88 TYR A O 1
ATOM 745 N N . ASN A 1 89 ? 10.887 -3.046 -5.689 1.00 89.38 89 ASN A N 1
ATOM 746 C CA . ASN A 1 89 ? 12.271 -2.721 -5.998 1.00 89.38 89 ASN A CA 1
ATOM 747 C C . ASN A 1 89 ? 12.678 -1.454 -5.239 1.00 89.38 89 ASN A C 1
ATOM 749 O O . ASN A 1 89 ? 12.288 -0.340 -5.595 1.00 89.38 89 ASN A O 1
ATOM 753 N N . GLU A 1 90 ? 13.493 -1.637 -4.203 1.00 89.69 90 GLU A N 1
ATOM 754 C CA . GLU A 1 90 ? 13.978 -0.544 -3.360 1.00 89.69 90 GLU A CA 1
ATOM 755 C C . GLU A 1 90 ? 14.856 0.448 -4.136 1.00 89.69 90 GLU A C 1
ATOM 757 O O . GLU A 1 90 ? 14.733 1.659 -3.954 1.00 89.69 90 GLU A O 1
ATOM 762 N N . TYR A 1 91 ? 15.675 -0.041 -5.072 1.00 90.62 91 TYR A N 1
ATOM 763 C CA . TYR A 1 91 ? 16.493 0.816 -5.930 1.00 90.62 91 TYR A CA 1
ATOM 764 C C . TYR A 1 91 ? 15.628 1.713 -6.821 1.00 90.62 91 TYR A C 1
ATOM 766 O O . TYR A 1 91 ? 15.912 2.900 -6.976 1.00 90.62 91 TYR A O 1
ATOM 774 N N . TRP A 1 92 ? 14.544 1.172 -7.383 1.00 89.38 92 TRP A N 1
ATOM 775 C CA . TRP A 1 92 ? 13.600 1.970 -8.164 1.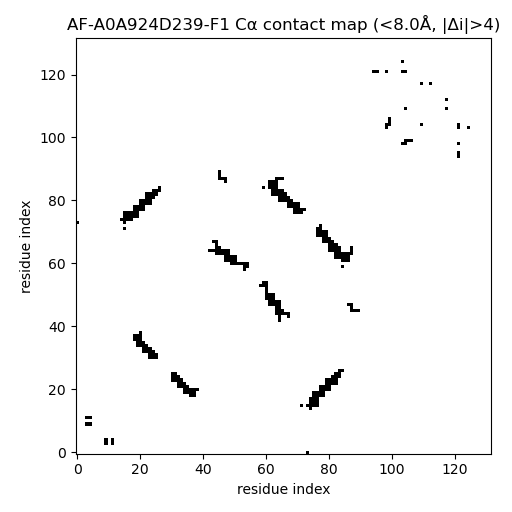00 89.38 92 TRP A CA 1
ATOM 776 C C . TRP A 1 92 ? 12.943 3.060 -7.316 1.00 89.38 92 TRP A C 1
ATOM 778 O O . TRP A 1 92 ? 12.894 4.212 -7.747 1.00 89.38 92 TRP A O 1
ATOM 788 N N . ARG A 1 93 ? 12.504 2.727 -6.096 1.00 89.19 93 ARG A N 1
ATOM 789 C CA . ARG A 1 93 ? 11.935 3.712 -5.168 1.00 89.19 93 ARG A CA 1
ATOM 790 C C . ARG A 1 93 ? 12.923 4.837 -4.868 1.00 89.19 93 ARG A C 1
ATOM 792 O O . ARG A 1 93 ? 12.571 5.998 -5.034 1.00 89.19 93 ARG A O 1
ATOM 799 N N . PHE A 1 94 ? 14.166 4.499 -4.532 1.00 91.06 94 PHE A N 1
ATOM 800 C CA . PHE A 1 94 ? 15.219 5.487 -4.298 1.00 91.06 94 PHE A CA 1
ATOM 801 C C . PHE A 1 94 ? 15.432 6.412 -5.505 1.00 91.06 94 PHE A C 1
ATOM 803 O O . PHE A 1 94 ? 15.511 7.632 -5.360 1.00 91.06 94 PHE A O 1
ATOM 810 N N . MET A 1 95 ? 15.503 5.847 -6.714 1.00 90.31 95 MET A N 1
ATOM 811 C CA . MET A 1 95 ? 15.691 6.633 -7.936 1.00 90.31 95 MET A CA 1
ATOM 812 C C . MET A 1 95 ? 14.498 7.548 -8.224 1.00 90.31 95 MET A C 1
ATOM 814 O O . MET A 1 95 ? 14.697 8.680 -8.666 1.00 90.31 95 MET A O 1
ATOM 818 N N . LYS A 1 96 ? 13.276 7.082 -7.948 1.00 88.94 96 LYS A N 1
ATOM 819 C CA . LYS A 1 96 ? 12.058 7.887 -8.055 1.00 88.94 96 LYS A CA 1
ATOM 820 C C . LYS A 1 96 ? 12.088 9.056 -7.069 1.00 88.94 96 LYS A C 1
ATOM 822 O O . LYS A 1 96 ? 11.912 10.191 -7.498 1.00 88.94 96 LYS A O 1
ATOM 827 N N . ASP A 1 97 ? 12.386 8.801 -5.798 1.00 89.94 97 ASP A N 1
ATOM 828 C CA . ASP A 1 97 ? 12.452 9.835 -4.756 1.00 89.94 97 ASP A CA 1
ATOM 829 C C . ASP A 1 97 ? 13.522 10.890 -5.080 1.00 89.94 97 ASP A C 1
ATOM 831 O O . ASP A 1 97 ? 13.264 12.093 -5.018 1.00 89.94 97 ASP A O 1
ATOM 835 N N . ARG A 1 98 ? 14.702 10.456 -5.544 1.00 91.31 98 ARG A N 1
ATOM 836 C CA . ARG A 1 98 ? 15.760 11.357 -6.020 1.00 91.31 98 ARG A CA 1
ATOM 837 C C . ARG A 1 98 ? 15.294 12.228 -7.188 1.00 91.31 98 ARG A C 1
ATOM 839 O O . ARG A 1 98 ? 15.576 13.423 -7.199 1.00 91.31 98 ARG A O 1
ATOM 846 N N . ALA A 1 99 ? 14.633 11.644 -8.186 1.00 89.44 99 ALA A N 1
ATOM 847 C CA . ALA A 1 99 ? 14.177 12.383 -9.361 1.00 89.44 99 ALA A CA 1
ATOM 848 C C . ALA A 1 99 ? 13.127 13.447 -9.002 1.00 89.44 99 ALA A C 1
ATOM 850 O O . ALA A 1 99 ? 13.094 14.510 -9.622 1.00 89.44 99 ALA A O 1
ATOM 851 N N . ILE A 1 100 ? 12.300 13.181 -7.987 1.00 88.25 100 ILE A N 1
ATOM 852 C CA . ILE A 1 100 ? 11.339 14.146 -7.437 1.00 88.25 100 ILE A CA 1
ATOM 853 C C . ILE A 1 100 ? 12.078 15.297 -6.751 1.00 88.25 100 ILE A C 1
ATOM 855 O O . ILE A 1 100 ? 11.819 16.458 -7.065 1.00 88.25 100 ILE A O 1
ATOM 859 N N . GLU A 1 101 ? 13.029 14.981 -5.870 1.00 90.62 101 GLU A N 1
ATOM 860 C CA . GLU A 1 101 ? 13.811 15.983 -5.135 1.00 90.62 101 GLU A CA 1
ATOM 861 C C . GLU A 1 101 ? 14.601 16.898 -6.083 1.00 90.62 101 GLU A C 1
ATOM 863 O O . GLU A 1 101 ? 14.586 18.122 -5.960 1.00 90.62 101 GLU A O 1
ATOM 868 N N . LEU A 1 102 ? 15.225 16.312 -7.108 1.00 89.94 102 LEU A N 1
ATOM 869 C CA . LEU A 1 102 ? 15.970 17.041 -8.136 1.00 89.94 102 LEU A CA 1
ATOM 870 C C . LEU A 1 102 ? 15.070 17.716 -9.185 1.00 89.94 102 LEU A C 1
ATOM 872 O O . LEU A 1 102 ? 15.582 18.365 -10.098 1.00 89.94 102 LEU A O 1
ATOM 876 N N . ARG A 1 103 ? 13.740 17.584 -9.065 1.00 86.44 103 ARG A N 1
ATOM 877 C CA . ARG A 1 103 ? 12.738 18.101 -10.016 1.00 86.44 103 ARG A CA 1
ATOM 878 C C . ARG A 1 103 ? 12.959 17.626 -11.459 1.00 86.44 103 ARG A C 1
ATOM 880 O O . ARG A 1 103 ? 12.575 18.306 -12.408 1.00 86.44 103 ARG A O 1
ATOM 887 N N . GLU A 1 104 ? 13.562 16.452 -11.632 1.00 86.69 104 GLU A N 1
ATOM 888 C CA . GLU A 1 104 ? 13.742 15.793 -12.933 1.00 86.69 104 GLU A CA 1
ATOM 889 C C . GLU A 1 104 ? 12.413 15.248 -13.479 1.00 86.69 104 GLU A C 1
ATOM 891 O O . GLU A 1 104 ? 12.241 15.094 -14.693 1.00 86.69 104 GLU A O 1
ATOM 896 N N . VAL A 1 105 ? 11.474 14.966 -12.572 1.00 84.88 105 VAL A N 1
ATOM 897 C CA . VAL A 1 105 ? 10.096 14.573 -12.869 1.00 84.88 105 VAL A CA 1
ATOM 898 C C . VAL A 1 105 ? 9.152 15.531 -12.150 1.00 84.88 105 VAL A C 1
ATOM 900 O O . VAL A 1 105 ? 9.258 15.742 -10.942 1.00 84.88 105 VAL A O 1
ATOM 903 N N . GLY A 1 106 ? 8.227 16.128 -12.898 1.00 80.75 106 GLY A N 1
ATOM 904 C CA . GLY A 1 106 ? 7.225 17.032 -12.338 1.00 80.75 106 GLY A CA 1
ATOM 905 C C . GLY A 1 106 ? 6.108 16.284 -11.606 1.00 80.75 106 GLY A C 1
ATOM 906 O O . GLY A 1 106 ? 5.791 15.143 -11.932 1.00 80.75 106 GLY A O 1
ATOM 907 N N . PHE A 1 107 ? 5.435 16.955 -10.666 1.00 74.88 107 PHE A N 1
ATOM 908 C CA . PHE A 1 107 ? 4.305 16.375 -9.922 1.00 74.88 107 PHE A CA 1
ATOM 909 C C . PHE A 1 107 ? 3.200 15.826 -10.842 1.00 74.88 107 PHE A C 1
ATOM 911 O O . PHE A 1 107 ? 2.689 14.733 -10.625 1.00 74.88 107 PHE A O 1
ATOM 918 N N . LYS A 1 108 ? 2.876 16.553 -11.919 1.00 80.38 108 LYS A N 1
ATOM 919 C CA . LYS A 1 108 ? 1.885 16.132 -12.920 1.00 80.38 108 LYS A CA 1
ATOM 920 C C . LYS A 1 108 ? 2.287 14.828 -13.623 1.00 80.38 108 LYS A C 1
ATOM 922 O O . LYS A 1 108 ? 1.468 13.934 -13.792 1.00 80.38 108 LYS A O 1
ATOM 927 N N . GLU A 1 109 ? 3.566 14.695 -13.961 1.00 81.56 109 GLU A N 1
ATOM 928 C CA . GLU A 1 109 ? 4.101 13.527 -14.668 1.00 81.56 109 GLU A CA 1
ATOM 929 C C . GLU A 1 109 ? 4.059 12.262 -13.803 1.00 81.56 109 GLU A C 1
ATOM 931 O O . GLU A 1 109 ? 3.807 11.182 -14.323 1.00 81.56 109 GLU A O 1
ATOM 936 N N . LEU A 1 110 ? 4.240 12.382 -12.482 1.00 81.00 110 LEU A N 1
ATOM 937 C CA . LEU A 1 110 ? 4.128 11.247 -11.553 1.00 81.00 110 LEU A CA 1
ATOM 938 C C . LEU A 1 110 ? 2.732 10.618 -11.530 1.00 81.00 110 LEU A C 1
ATOM 940 O O . LEU A 1 110 ? 2.612 9.434 -11.222 1.00 81.00 110 LEU A O 1
ATOM 944 N N . HIS A 1 111 ? 1.698 11.418 -11.790 1.00 73.12 111 HIS A N 1
ATOM 945 C CA . HIS A 1 111 ? 0.307 10.972 -11.774 1.00 73.12 111 HIS A CA 1
ATOM 946 C C . HIS A 1 111 ? -0.182 10.510 -13.147 1.00 73.12 111 HIS A C 1
ATOM 948 O O . HIS A 1 111 ? -1.034 9.628 -13.216 1.00 73.12 111 HIS A O 1
ATOM 954 N N . GLU A 1 112 ? 0.333 11.105 -14.223 1.00 78.81 112 GLU A N 1
ATOM 955 C CA . GLU A 1 112 ? -0.112 10.813 -15.588 1.00 78.81 112 GLU A CA 1
ATOM 956 C C . GLU A 1 112 ? 0.664 9.671 -16.243 1.00 78.81 112 GLU A C 1
ATOM 958 O O . GLU A 1 112 ? 0.102 8.945 -17.060 1.00 78.81 112 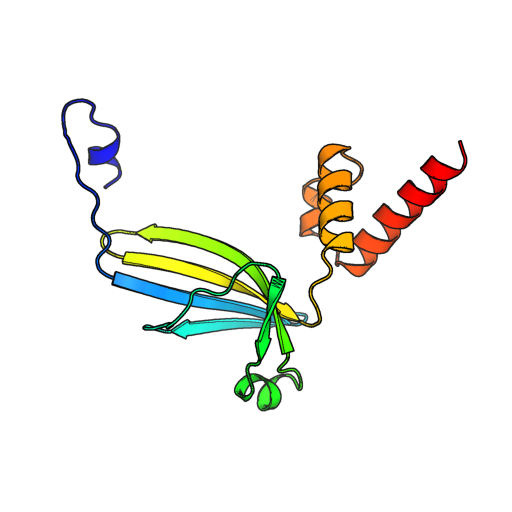GLU A O 1
ATOM 963 N N . PHE A 1 113 ? 1.949 9.508 -15.922 1.00 81.00 113 PHE A N 1
ATOM 964 C CA . PHE A 1 113 ? 2.788 8.538 -16.614 1.00 81.00 113 PHE A CA 1
ATOM 965 C C . PHE A 1 113 ? 2.764 7.167 -15.951 1.00 81.00 113 PHE A C 1
ATOM 967 O O . PHE A 1 113 ? 2.873 7.023 -14.732 1.00 81.00 113 PHE A O 1
ATOM 974 N N . GLU A 1 114 ? 2.701 6.140 -16.797 1.00 81.19 114 GLU A N 1
ATOM 975 C CA . GLU A 1 114 ? 2.948 4.768 -16.379 1.00 81.19 114 GLU A CA 1
ATOM 976 C C . GLU A 1 114 ? 4.381 4.598 -15.863 1.00 81.19 114 GLU A C 1
ATOM 978 O O . GLU A 1 114 ? 5.313 5.316 -16.245 1.00 81.19 114 GLU A O 1
ATOM 983 N N . GLU A 1 115 ? 4.569 3.603 -14.997 1.00 84.19 115 GLU A N 1
ATOM 984 C CA . GLU A 1 115 ? 5.857 3.358 -14.352 1.00 84.19 115 GLU A CA 1
ATOM 985 C C . GLU A 1 115 ? 6.992 3.139 -15.359 1.00 84.19 115 GLU A C 1
ATOM 987 O O . GLU A 1 115 ? 8.097 3.638 -15.146 1.00 84.19 115 GLU A O 1
ATOM 992 N N . ASP A 1 116 ? 6.732 2.445 -16.465 1.00 84.94 116 ASP A N 1
ATOM 993 C CA . ASP A 1 116 ? 7.758 2.164 -17.469 1.00 84.94 116 ASP A CA 1
ATOM 994 C C . ASP A 1 116 ? 8.231 3.436 -18.182 1.00 84.94 116 ASP A C 1
ATOM 996 O O . ASP A 1 116 ? 9.430 3.606 -18.422 1.00 84.94 116 ASP A O 1
ATOM 1000 N N . VAL A 1 117 ? 7.320 4.379 -18.436 1.00 86.81 117 VAL A N 1
ATOM 1001 C CA . VAL A 1 117 ? 7.648 5.693 -19.009 1.00 86.81 117 VAL A CA 1
ATOM 1002 C C . VAL A 1 117 ? 8.488 6.507 -18.022 1.00 86.81 117 VAL A C 1
ATOM 1004 O O . VAL A 1 117 ? 9.515 7.082 -18.396 1.00 86.81 117 VAL A O 1
ATOM 1007 N N . LEU A 1 118 ? 8.112 6.498 -16.738 1.00 87.38 118 LEU A N 1
ATOM 1008 C CA . LEU A 1 118 ? 8.885 7.149 -15.676 1.00 87.38 118 LEU A CA 1
ATOM 1009 C C . LEU A 1 118 ? 10.291 6.548 -15.549 1.00 87.38 118 LEU A C 1
ATOM 1011 O O . LEU A 1 118 ? 11.270 7.292 -15.469 1.00 87.38 118 LEU A O 1
ATOM 1015 N N . LYS A 1 119 ? 10.416 5.215 -15.583 1.00 88.88 119 LYS A N 1
ATOM 1016 C CA . LYS A 1 119 ? 11.709 4.513 -15.543 1.00 88.88 119 LYS A CA 1
ATOM 1017 C C . LYS A 1 119 ? 12.607 4.930 -16.695 1.00 88.88 119 LYS A C 1
ATOM 1019 O O . LYS A 1 119 ? 13.769 5.265 -16.467 1.00 88.88 119 LYS A O 1
ATOM 1024 N N . GLN A 1 120 ? 12.083 4.943 -17.920 1.00 88.75 120 GLN A N 1
ATOM 1025 C CA . GLN A 1 120 ? 12.854 5.348 -19.097 1.00 88.75 120 GLN A CA 1
ATOM 1026 C C . GLN A 1 120 ? 13.386 6.776 -18.953 1.00 88.75 120 GLN A C 1
ATOM 1028 O O . GLN A 1 120 ? 14.580 7.010 -19.165 1.00 88.75 120 GLN A O 1
ATOM 1033 N N . LYS A 1 121 ? 12.534 7.713 -18.521 1.00 88.12 121 LYS A N 1
ATOM 1034 C CA . LYS A 1 121 ? 12.922 9.110 -18.309 1.00 88.12 121 LYS A CA 1
ATOM 1035 C C . LYS A 1 121 ? 14.012 9.238 -17.240 1.00 88.12 121 LYS A C 1
ATOM 1037 O O . LYS A 1 121 ? 15.081 9.777 -17.525 1.00 88.12 121 LYS A O 1
ATOM 1042 N N . ILE A 1 122 ? 13.804 8.669 -16.054 1.00 87.81 122 ILE A N 1
ATOM 1043 C CA . ILE A 1 122 ? 14.759 8.758 -14.937 1.00 87.81 122 ILE A CA 1
ATOM 1044 C C . ILE A 1 122 ? 16.103 8.103 -15.294 1.00 87.81 122 ILE A C 1
ATOM 1046 O O . ILE A 1 122 ? 17.169 8.685 -15.075 1.00 87.81 122 ILE A O 1
ATOM 1050 N N . TYR A 1 123 ? 16.087 6.920 -15.912 1.00 86.69 123 TYR A N 1
ATOM 1051 C CA . TYR A 1 123 ? 17.324 6.238 -16.296 1.00 86.69 123 TYR A CA 1
A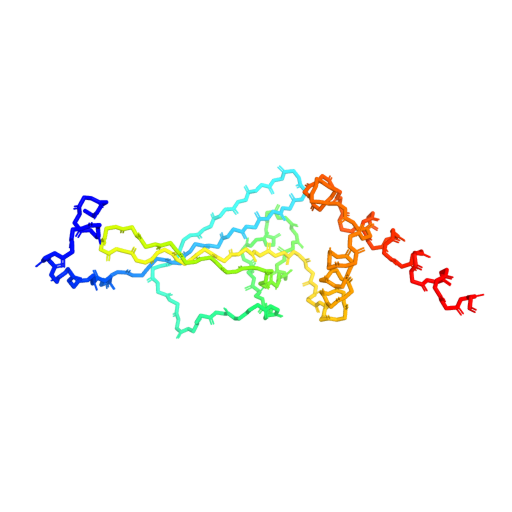TOM 1052 C C . TYR A 1 123 ? 18.058 6.921 -17.455 1.00 86.69 123 TYR A C 1
ATOM 1054 O O . TYR A 1 123 ? 19.292 6.900 -17.483 1.00 86.69 123 TYR A O 1
ATOM 1062 N N . SER A 1 124 ? 17.348 7.565 -18.386 1.00 84.06 124 SER A N 1
ATOM 1063 C CA . SER A 1 124 ? 17.988 8.375 -19.431 1.00 84.06 124 SER A CA 1
ATOM 1064 C C . SER A 1 124 ? 18.720 9.593 -18.853 1.00 84.06 124 SER A C 1
ATOM 1066 O O . SER A 1 124 ? 19.871 9.841 -19.221 1.00 84.06 124 SER A O 1
ATOM 1068 N N . ASN A 1 125 ? 18.123 10.287 -17.878 1.00 76.75 125 ASN A N 1
ATOM 1069 C CA . ASN A 1 125 ? 18.740 11.438 -17.217 1.00 76.75 125 ASN A CA 1
ATOM 1070 C C . ASN A 1 125 ? 19.975 11.032 -16.403 1.00 76.75 125 ASN A C 1
ATOM 1072 O O . ASN A 1 125 ? 21.028 11.661 -16.518 1.00 76.75 125 ASN A O 1
ATOM 1076 N N . SER A 1 126 ? 19.894 9.921 -15.666 1.00 70.06 126 SER A N 1
ATOM 1077 C CA . SER A 1 126 ? 21.028 9.391 -14.900 1.00 70.06 126 SER A CA 1
ATOM 1078 C C . SER A 1 126 ? 22.234 9.035 -15.784 1.00 70.06 126 SER A C 1
ATOM 1080 O O . SER A 1 126 ? 23.375 9.333 -15.427 1.00 70.06 126 SER A O 1
ATOM 1082 N N . ARG A 1 127 ? 22.006 8.463 -16.976 1.00 64.12 127 ARG A N 1
ATOM 1083 C CA . ARG A 1 127 ? 23.085 8.168 -17.939 1.00 64.12 127 ARG A CA 1
ATOM 1084 C C . ARG A 1 127 ? 23.764 9.424 -18.479 1.00 64.12 127 ARG A C 1
ATOM 1086 O O . ARG A 1 127 ? 24.964 9.386 -18.740 1.00 64.12 127 ARG A O 1
ATOM 1093 N N . ASN A 1 128 ? 23.021 10.515 -18.642 1.00 61.09 128 ASN A N 1
ATOM 1094 C CA . ASN A 1 128 ? 23.575 11.788 -19.099 1.00 61.09 128 ASN A CA 1
ATOM 1095 C C . ASN A 1 128 ? 24.393 12.489 -18.005 1.00 61.09 128 ASN A C 1
ATOM 1097 O O . ASN A 1 128 ? 25.377 13.150 -18.326 1.00 61.09 128 ASN A O 1
ATOM 1101 N N . TYR A 1 129 ? 24.038 12.297 -16.730 1.00 56.69 129 TYR A N 1
ATOM 1102 C CA . TYR A 1 129 ? 24.817 12.800 -15.595 1.00 56.69 129 TYR A CA 1
ATOM 1103 C C . TYR A 1 129 ? 26.195 12.126 -15.495 1.00 56.69 129 TYR A C 1
ATOM 1105 O O . TYR A 1 129 ? 27.195 12.810 -15.344 1.00 56.69 129 TYR A O 1
ATOM 1113 N N . ASN A 1 130 ? 26.269 10.803 -15.681 1.00 58.09 130 ASN A N 1
ATOM 1114 C CA . ASN A 1 130 ? 27.530 10.042 -15.605 1.00 58.09 130 ASN A CA 1
ATOM 1115 C C . ASN A 1 130 ? 28.480 10.248 -16.806 1.00 58.09 130 ASN A C 1
ATOM 1117 O O . ASN A 1 130 ? 29.542 9.631 -16.859 1.00 58.09 130 ASN A O 1
ATOM 1121 N N . ARG A 1 131 ? 28.081 11.045 -17.805 1.00 53.84 131 ARG A N 1
ATOM 1122 C CA . ARG A 1 131 ? 28.877 11.362 -19.005 1.00 53.84 131 ARG A CA 1
ATOM 1123 C C . ARG A 1 131 ? 29.468 12.777 -18.991 1.00 53.84 131 ARG A C 1
ATOM 1125 O O . ARG A 1 131 ? 30.135 13.141 -19.957 1.00 53.84 131 ARG A O 1
ATOM 1132 N N . ARG A 1 132 ? 29.195 13.563 -17.951 1.00 44.19 132 ARG A N 1
ATOM 1133 C CA . ARG A 1 132 ? 29.817 14.867 -17.689 1.00 44.19 132 ARG A CA 1
ATOM 1134 C C . ARG A 1 132 ? 30.839 14.727 -16.574 1.00 44.19 132 ARG A C 1
ATOM 1136 O O . ARG A 1 132 ? 31.835 15.473 -16.645 1.00 44.19 132 ARG A O 1
#

Sequence (132 aa):
MHNEVFNSESKVTLNFTKVLYRFYMKFYDQSCYFEVDHLPHLPRIGENINLPFTKSCIDINSFYVENIIHELINDTQVISLWLKVGNYNEYWRFMKDRAIELREVGFKELHEFEEDVLKQKIYSNSRNYNRR